Protein AF-S9PCL6-F1 (afdb_monomer_lite)

Foldseek 3Di:
DDPPPPPPFQDLQWAKDFDPPFDQDDPPDDKAADDPVADDDPQWAFEWHHHPGGTDHGITGGPCSQVGMDRSDPDPQWGFDWADDVRTYTTIDRDPD

Radius of gyration: 14.33 Å; chains: 1; bounding box: 46×38×36 Å

Sequence (97 aa):
MLVGLTACGVTEDEAVRLKEGQTLSVPGVPLEGCGTLGCLYEGQVCMEVFFEYGRSPAVCVFTDVCERLECQTQKPGYKCTLFDGFPGQVKCIERDD

pLDDT: mean 87.26, std 14.04, range [39.22, 97.06]

Structure (mmCIF, N/CA/C/O backbone):
data_AF-S9PCL6-F1
#
_entry.id   AF-S9PCL6-F1
#
loop_
_atom_site.group_PDB
_atom_site.id
_atom_site.type_symbol
_atom_site.label_atom_id
_atom_site.label_alt_id
_atom_site.label_comp_id
_atom_site.label_asym_id
_atom_site.label_entity_id
_atom_site.label_seq_id
_atom_site.pdbx_PDB_ins_code
_atom_site.Cartn_x
_atom_site.Cartn_y
_atom_site.Cartn_z
_atom_site.occupancy
_atom_site.B_iso_or_equiv
_atom_site.auth_seq_id
_atom_site.auth_comp_id
_atom_site.auth_asym_id
_atom_site.auth_atom_id
_atom_site.pdbx_PDB_model_num
ATOM 1 N N . MET A 1 1 ? -31.443 21.087 9.575 1.00 39.22 1 MET A N 1
ATOM 2 C CA . MET A 1 1 ? -30.751 20.626 8.356 1.00 39.22 1 MET A CA 1
ATOM 3 C C . MET A 1 1 ? -29.826 19.496 8.782 1.00 39.22 1 MET A C 1
ATOM 5 O O . MET A 1 1 ? -28.779 19.773 9.348 1.00 39.22 1 MET A O 1
ATOM 9 N N . LEU A 1 2 ? -30.271 18.239 8.671 1.00 43.19 2 LEU A N 1
ATOM 10 C CA . LEU A 1 2 ? -29.404 17.084 8.923 1.00 43.19 2 LEU A CA 1
ATOM 11 C C . LEU A 1 2 ? -28.458 16.971 7.726 1.00 43.19 2 LEU A C 1
ATOM 13 O O . LEU A 1 2 ? -28.896 16.631 6.629 1.00 43.19 2 LEU A O 1
ATOM 17 N N . VAL A 1 3 ? -27.184 17.297 7.925 1.00 44.91 3 VAL A N 1
ATOM 18 C CA . VAL A 1 3 ? -26.128 16.927 6.983 1.00 44.91 3 VAL A CA 1
ATOM 19 C C . VAL A 1 3 ? -25.934 15.426 7.159 1.00 44.91 3 VAL A C 1
ATOM 21 O O . VAL A 1 3 ? -25.324 14.983 8.129 1.00 44.91 3 VAL A O 1
ATOM 24 N N . GLY A 1 4 ? -26.546 14.634 6.281 1.00 43.75 4 GLY A N 1
ATOM 25 C CA . GLY A 1 4 ? -26.247 13.213 6.194 1.00 43.75 4 GLY A CA 1
ATOM 26 C C . GLY A 1 4 ? -24.776 13.066 5.826 1.00 43.75 4 GLY A C 1
ATOM 27 O O . GLY A 1 4 ? -24.383 13.425 4.720 1.00 43.75 4 GLY A O 1
ATOM 28 N N . LEU A 1 5 ? -23.967 12.568 6.759 1.00 46.91 5 LEU A N 1
ATOM 29 C CA . LEU A 1 5 ? -22.635 12.037 6.487 1.00 46.91 5 LEU A CA 1
ATOM 30 C C . LEU A 1 5 ? -22.806 10.776 5.630 1.00 46.91 5 LEU A C 1
ATOM 32 O O . LEU A 1 5 ? -22.688 9.655 6.111 1.00 46.91 5 LEU A O 1
ATOM 36 N N . THR A 1 6 ? -23.122 10.940 4.348 1.00 46.28 6 THR A N 1
ATOM 37 C CA . THR A 1 6 ? -22.745 9.931 3.364 1.00 46.28 6 THR A CA 1
ATOM 38 C C . THR A 1 6 ? -21.226 9.994 3.308 1.00 46.28 6 THR A C 1
ATOM 40 O O . THR A 1 6 ? -20.664 10.898 2.688 1.00 46.28 6 THR A O 1
ATOM 43 N N . ALA A 1 7 ? -20.556 9.117 4.053 1.00 49.59 7 ALA A N 1
ATOM 44 C CA . ALA A 1 7 ? -19.113 8.971 4.008 1.00 49.59 7 ALA A CA 1
ATOM 45 C C . ALA A 1 7 ? -18.719 8.519 2.592 1.00 49.59 7 ALA A C 1
ATOM 47 O O . ALA A 1 7 ? -18.604 7.334 2.314 1.00 49.59 7 ALA A O 1
ATOM 48 N N . CYS A 1 8 ? -18.515 9.463 1.672 1.00 58.66 8 CYS A N 1
ATOM 49 C CA . CYS A 1 8 ? -17.900 9.216 0.362 1.00 58.66 8 CYS A CA 1
ATOM 50 C C . CYS A 1 8 ? -16.384 8.959 0.494 1.00 58.66 8 CYS A C 1
ATOM 52 O O . CYS A 1 8 ? -15.618 9.266 -0.415 1.00 58.66 8 CYS A O 1
ATOM 54 N N . GLY A 1 9 ? -15.946 8.471 1.653 1.00 71.00 9 GLY A N 1
ATOM 55 C CA . GLY A 1 9 ? -14.555 8.311 2.041 1.00 71.00 9 GLY A CA 1
ATOM 56 C C . GLY A 1 9 ? -14.262 6.871 2.432 1.00 71.00 9 GLY A C 1
ATOM 57 O O . GLY A 1 9 ? -15.165 6.061 2.626 1.00 71.00 9 GLY A O 1
ATOM 58 N N . VAL A 1 10 ? -12.975 6.562 2.518 1.00 85.81 10 VAL A N 1
ATOM 59 C CA . VAL A 1 10 ? -12.492 5.304 3.083 1.00 85.81 10 VAL A CA 1
ATOM 60 C C . VAL A 1 10 ? -12.836 5.294 4.571 1.00 85.81 10 VAL A C 1
ATOM 62 O O . VAL A 1 10 ? -12.612 6.287 5.262 1.00 85.81 10 VAL A O 1
ATOM 65 N N . THR A 1 11 ? -13.420 4.201 5.058 1.00 89.75 11 THR A N 1
ATOM 66 C CA . THR A 1 11 ? -13.676 4.036 6.494 1.00 89.75 11 THR A CA 1
ATOM 67 C C . THR A 1 11 ? -12.389 3.643 7.223 1.00 89.75 11 THR A C 1
ATOM 69 O O . THR A 1 11 ? -11.500 3.045 6.623 1.00 89.75 11 THR A O 1
ATOM 72 N N . GLU A 1 12 ? -12.273 3.942 8.522 1.00 89.94 12 GLU A N 1
ATOM 73 C CA . GLU A 1 12 ? -11.096 3.548 9.325 1.00 89.94 12 GLU A CA 1
ATOM 74 C C . GLU A 1 12 ? -10.844 2.029 9.286 1.00 89.94 12 GLU A C 1
ATOM 76 O O . GLU A 1 12 ? -9.699 1.583 9.250 1.00 89.94 12 GLU A O 1
ATOM 81 N N . ASP A 1 13 ? -11.918 1.240 9.221 1.00 92.88 13 ASP A N 1
ATOM 82 C CA . ASP A 1 13 ? -11.869 -0.221 9.145 1.00 92.88 13 ASP A CA 1
ATOM 83 C C . ASP A 1 13 ? -11.355 -0.741 7.793 1.00 92.88 13 ASP A C 1
ATOM 85 O O . ASP A 1 13 ? -10.728 -1.798 7.728 1.00 92.88 13 ASP A O 1
ATOM 89 N N . GLU A 1 14 ? -11.573 0.014 6.715 1.00 94.31 14 GLU A N 1
ATOM 90 C CA . GLU A 1 14 ? -11.058 -0.310 5.382 1.00 94.31 14 GLU A CA 1
ATOM 91 C C . GLU A 1 14 ? -9.669 0.279 5.117 1.00 94.31 14 GLU A C 1
ATOM 93 O O . GLU A 1 14 ? -8.987 -0.144 4.179 1.00 94.31 14 GLU A O 1
ATOM 98 N N . ALA A 1 15 ? -9.241 1.251 5.919 1.00 96.00 15 ALA A N 1
ATOM 99 C CA . ALA A 1 15 ? -7.993 1.955 5.707 1.00 96.00 15 ALA A CA 1
ATOM 100 C C . ALA A 1 15 ? -6.771 1.090 6.051 1.00 96.00 15 ALA A C 1
ATOM 102 O O . ALA A 1 15 ? -6.701 0.414 7.081 1.00 96.00 15 ALA A O 1
ATOM 103 N N . VAL A 1 16 ? -5.757 1.183 5.198 1.00 97.06 16 VAL A N 1
ATOM 104 C CA . VAL A 1 16 ? -4.392 0.731 5.449 1.00 97.06 16 VAL A CA 1
ATOM 105 C C . VAL A 1 16 ? -3.490 1.922 5.759 1.00 97.06 16 VAL A C 1
ATOM 107 O O . VAL A 1 16 ? -3.767 3.065 5.388 1.00 97.06 16 VAL A O 1
ATOM 110 N N . ARG A 1 17 ? -2.349 1.637 6.379 1.00 96.50 17 ARG A N 1
ATOM 111 C CA . ARG A 1 17 ? -1.205 2.543 6.478 1.00 96.50 17 ARG A CA 1
ATOM 112 C C . ARG A 1 17 ? 0.092 1.806 6.158 1.00 96.50 17 ARG A C 1
ATOM 114 O O . ARG A 1 17 ? 0.151 0.579 6.206 1.00 96.50 17 ARG A O 1
ATOM 121 N N . LEU A 1 18 ? 1.139 2.557 5.828 1.00 96.38 18 LEU A N 1
ATOM 122 C CA . LEU A 1 18 ? 2.482 2.001 5.673 1.00 96.38 18 LEU A CA 1
ATOM 123 C C . LEU A 1 18 ? 3.038 1.594 7.037 1.00 96.38 18 LEU A C 1
ATOM 125 O O . LEU A 1 18 ? 2.918 2.343 8.008 1.00 96.38 18 LEU A O 1
ATOM 129 N N . LYS A 1 19 ? 3.691 0.433 7.087 1.00 95.94 19 LYS A N 1
ATOM 130 C CA . LYS A 1 19 ? 4.539 0.070 8.223 1.00 95.94 19 LYS A CA 1
ATOM 131 C C . LYS A 1 19 ? 5.706 1.051 8.325 1.00 95.94 19 LYS A C 1
ATOM 133 O O . LYS A 1 19 ? 6.137 1.633 7.327 1.00 95.94 19 LYS A O 1
ATOM 138 N N . GLU A 1 20 ? 6.237 1.216 9.530 1.00 94.25 20 GLU A N 1
ATOM 139 C CA . GLU A 1 20 ? 7.339 2.144 9.782 1.00 94.25 20 GLU A CA 1
ATOM 140 C C . GLU A 1 20 ? 8.536 1.869 8.850 1.00 94.25 20 GLU A C 1
ATOM 142 O O . GLU A 1 20 ? 8.998 0.734 8.713 1.00 94.25 20 GLU A O 1
ATOM 147 N N . GLY A 1 21 ? 9.007 2.916 8.166 1.00 93.25 21 GLY A N 1
ATOM 148 C CA . GLY A 1 21 ? 10.131 2.844 7.227 1.00 93.25 21 GLY A CA 1
ATOM 149 C C . GLY A 1 21 ? 9.835 2.180 5.875 1.00 93.25 21 GLY A C 1
ATOM 150 O O . GLY A 1 21 ? 10.750 2.067 5.062 1.00 93.25 21 GLY A O 1
ATOM 151 N N . GLN A 1 22 ? 8.596 1.752 5.608 1.00 94.88 22 GLN A N 1
ATOM 152 C CA . GLN A 1 22 ? 8.205 1.146 4.332 1.00 94.88 22 GLN A CA 1
ATOM 153 C C . GLN A 1 22 ? 7.634 2.170 3.343 1.00 94.88 22 GLN A C 1
ATOM 155 O O . GLN A 1 22 ? 7.114 3.220 3.718 1.00 94.88 22 GLN A O 1
ATOM 160 N N . THR A 1 23 ? 7.692 1.828 2.055 1.00 93.75 23 THR A N 1
ATOM 161 C CA . THR A 1 23 ? 7.093 2.589 0.948 1.00 93.75 23 THR A CA 1
ATOM 162 C C . THR A 1 23 ? 6.185 1.697 0.106 1.00 93.75 23 THR A C 1
ATOM 164 O O . THR A 1 23 ? 6.301 0.475 0.139 1.00 93.75 23 THR A O 1
ATOM 167 N N . LEU A 1 24 ? 5.295 2.293 -0.694 1.00 91.62 24 LEU A N 1
ATOM 168 C CA . LEU A 1 24 ? 4.514 1.532 -1.681 1.00 91.62 24 LEU A CA 1
ATOM 169 C C . LEU A 1 24 ? 5.388 0.977 -2.817 1.00 91.62 24 LEU A C 1
ATOM 171 O O . LEU A 1 24 ? 5.125 -0.112 -3.324 1.00 91.62 24 LEU A O 1
ATOM 175 N N . SER A 1 25 ? 6.428 1.719 -3.201 1.00 88.94 25 SER A N 1
ATOM 176 C CA . SER A 1 25 ? 7.450 1.283 -4.154 1.00 88.94 25 SER A CA 1
ATOM 177 C C . SER A 1 25 ? 8.431 0.297 -3.524 1.00 88.94 25 SER A C 1
ATOM 179 O O . SER A 1 25 ? 8.632 0.297 -2.309 1.00 88.94 25 SER A O 1
ATOM 181 N N . VAL A 1 26 ? 9.106 -0.478 -4.370 1.00 88.25 26 VAL A N 1
ATOM 182 C CA . VAL A 1 26 ? 10.249 -1.319 -3.985 1.00 88.25 26 VAL A CA 1
ATOM 183 C C . VAL A 1 26 ? 11.567 -0.657 -4.418 1.00 88.25 26 VAL A C 1
ATOM 185 O O . VAL A 1 26 ? 11.558 0.179 -5.327 1.00 88.25 26 VAL A O 1
ATOM 188 N N . PRO A 1 27 ? 12.712 -0.989 -3.792 1.00 89.31 27 PRO A N 1
ATOM 189 C CA . PRO A 1 27 ? 14.000 -0.393 -4.143 1.00 89.31 27 PRO A CA 1
ATOM 190 C C . PRO A 1 27 ? 14.325 -0.522 -5.637 1.00 89.31 27 PRO A C 1
ATOM 192 O O . PRO A 1 27 ? 14.305 -1.615 -6.195 1.00 89.31 27 PRO A O 1
ATOM 195 N N . GLY A 1 28 ? 14.646 0.604 -6.279 1.00 87.38 28 GLY A N 1
ATOM 196 C CA . GLY A 1 28 ? 15.001 0.648 -7.702 1.00 87.38 28 GLY A CA 1
ATOM 197 C C . GLY A 1 28 ? 13.817 0.694 -8.673 1.00 87.38 28 GLY A C 1
ATOM 198 O O . GLY A 1 28 ? 14.052 0.752 -9.877 1.00 87.38 28 GLY A O 1
ATOM 199 N N . VAL A 1 29 ? 12.574 0.718 -8.180 1.00 90.31 29 VAL A N 1
ATOM 200 C CA . VAL A 1 29 ? 11.367 0.811 -9.013 1.00 90.31 29 VAL A CA 1
ATOM 201 C C . VAL A 1 29 ? 10.549 2.041 -8.605 1.00 90.31 29 VAL A C 1
ATOM 203 O O . VAL A 1 29 ? 10.111 2.113 -7.454 1.00 90.31 29 VAL A O 1
ATOM 206 N N . PRO A 1 30 ? 10.334 3.024 -9.499 1.00 88.88 30 PRO A N 1
ATOM 207 C CA . PRO A 1 30 ? 9.513 4.186 -9.178 1.00 88.88 30 PRO A CA 1
ATOM 208 C C . PRO A 1 30 ? 8.049 3.783 -8.956 1.00 88.88 30 PRO A C 1
ATOM 210 O O . PRO A 1 30 ? 7.543 2.852 -9.584 1.00 88.88 30 PRO A O 1
ATOM 213 N N . LEU A 1 31 ? 7.358 4.500 -8.064 1.00 90.31 31 LEU A N 1
ATOM 214 C CA . LEU A 1 31 ? 5.905 4.396 -7.962 1.00 90.31 31 LEU A CA 1
ATOM 215 C C . LEU A 1 31 ? 5.288 5.178 -9.122 1.00 90.31 31 LEU A C 1
ATOM 217 O O . LEU A 1 31 ? 5.449 6.396 -9.198 1.00 90.31 31 LEU A O 1
ATOM 221 N N . GLU A 1 32 ? 4.575 4.485 -9.999 1.00 91.56 32 GLU A N 1
ATOM 222 C CA . GLU A 1 32 ? 3.940 5.093 -11.165 1.00 91.56 32 GLU A CA 1
ATOM 223 C C . GLU A 1 32 ? 2.426 4.920 -11.116 1.00 91.56 32 GLU A C 1
ATOM 225 O O . GLU A 1 32 ? 1.909 3.933 -10.592 1.00 91.56 32 GLU A O 1
ATOM 230 N N . GLY A 1 33 ? 1.707 5.901 -11.658 1.00 90.44 33 GLY A N 1
ATOM 231 C CA . GLY A 1 33 ? 0.274 5.773 -11.887 1.00 90.44 33 GLY A CA 1
ATOM 232 C C . GLY A 1 33 ? 0.004 4.736 -12.974 1.00 90.44 33 GLY A C 1
ATOM 233 O O . GLY A 1 33 ? 0.719 4.691 -13.973 1.00 90.44 33 GLY A O 1
ATOM 234 N N . CYS A 1 34 ? -1.042 3.934 -12.810 1.00 88.25 34 CYS A N 1
ATOM 235 C CA . CYS A 1 34 ? -1.507 3.051 -13.869 1.00 88.25 34 CYS A CA 1
ATOM 236 C C . CYS A 1 34 ? -2.685 3.683 -14.612 1.00 88.25 34 CYS A C 1
ATOM 238 O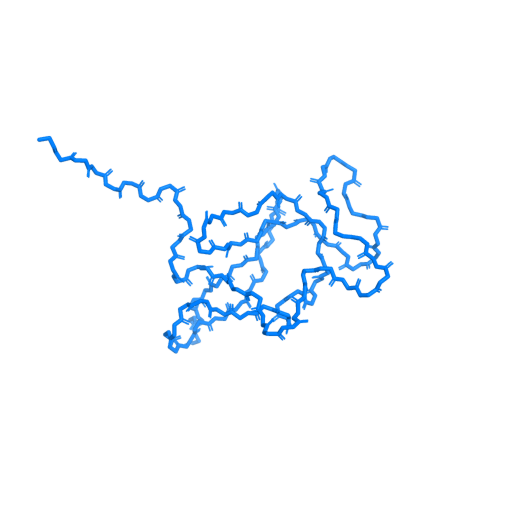 O . CYS A 1 34 ? -3.650 4.166 -14.021 1.00 88.25 34 CYS A O 1
ATOM 240 N N . GLY A 1 35 ? -2.579 3.692 -15.939 1.00 77.31 35 GLY A N 1
ATOM 241 C CA . GLY A 1 35 ? -3.617 4.157 -16.855 1.00 77.31 35 GLY A CA 1
ATOM 242 C C . GLY A 1 35 ? -3.968 3.071 -17.868 1.00 77.31 35 GLY A C 1
ATOM 243 O O . GLY A 1 35 ? -3.997 1.885 -17.553 1.00 77.31 35 GLY A O 1
ATOM 244 N N . THR A 1 36 ? -4.185 3.459 -19.121 1.00 73.25 36 THR A N 1
ATOM 245 C CA . THR A 1 36 ? -4.544 2.536 -20.212 1.00 73.25 36 THR A CA 1
ATOM 246 C C . THR A 1 36 ? -3.461 1.518 -20.574 1.00 73.25 36 THR A C 1
ATOM 248 O O . THR A 1 36 ? -3.785 0.483 -21.147 1.00 73.25 36 THR A O 1
ATOM 251 N N . LEU A 1 37 ? -2.192 1.792 -20.262 1.00 77.00 37 LEU A N 1
ATOM 252 C CA . LEU A 1 37 ? -1.055 0.940 -20.633 1.00 77.00 37 LEU A CA 1
ATOM 253 C C . LEU A 1 37 ? -0.711 -0.133 -19.585 1.00 77.00 37 LEU A C 1
ATOM 255 O O . LEU A 1 37 ? 0.192 -0.932 -19.816 1.00 77.00 37 LEU A O 1
ATOM 259 N N . GLY A 1 38 ? -1.428 -0.181 -18.457 1.00 84.44 38 GLY A N 1
ATOM 260 C CA . GLY A 1 38 ? -1.130 -1.112 -17.368 1.00 84.44 38 GLY A CA 1
ATOM 261 C C . GLY A 1 38 ? 0.158 -0.754 -16.619 1.00 84.44 38 GLY A C 1
ATOM 262 O O . GLY A 1 38 ? 0.484 0.424 -16.481 1.00 84.44 38 GLY A O 1
ATOM 263 N N . CYS A 1 39 ? 0.855 -1.772 -16.110 1.00 91.31 39 CYS A N 1
ATOM 264 C CA . CYS A 1 39 ? 2.085 -1.632 -15.328 1.00 91.31 39 CYS A CA 1
ATOM 265 C C . CYS A 1 39 ? 3.299 -2.192 -16.071 1.00 91.31 39 CYS A C 1
ATOM 267 O O . CYS A 1 39 ? 3.174 -3.146 -16.836 1.00 91.31 39 CYS A O 1
AT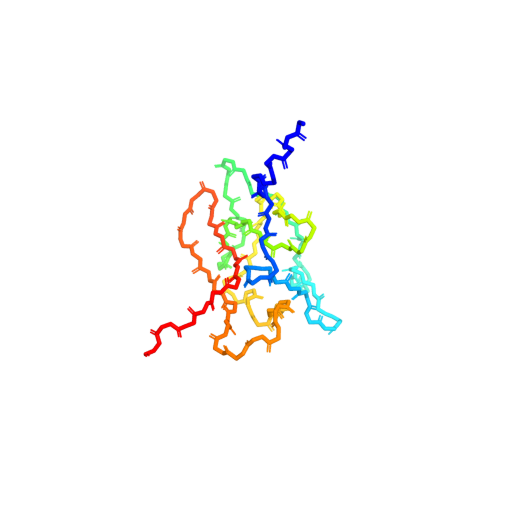OM 269 N N . LEU A 1 40 ? 4.468 -1.580 -15.855 1.00 90.44 40 LEU A N 1
ATOM 270 C CA . LEU A 1 40 ? 5.681 -1.865 -16.628 1.00 90.44 40 LEU A CA 1
ATOM 271 C C . LEU A 1 40 ? 6.411 -3.133 -16.181 1.00 90.44 40 LEU A C 1
ATOM 273 O O . LEU A 1 40 ? 7.047 -3.790 -17.004 1.00 90.44 40 LEU A O 1
ATOM 277 N N . TYR A 1 41 ? 6.362 -3.451 -14.888 1.00 90.06 41 TYR A N 1
ATOM 278 C CA . TYR A 1 41 ? 7.148 -4.538 -14.314 1.00 90.06 41 TYR A CA 1
ATOM 279 C C . TYR A 1 41 ? 6.297 -5.782 -14.067 1.00 90.06 41 TYR A C 1
ATOM 281 O O . TYR A 1 41 ? 5.134 -5.702 -13.670 1.00 90.06 41 TYR A O 1
ATOM 289 N N . GLU A 1 42 ? 6.904 -6.951 -14.267 1.00 89.25 42 GLU A N 1
ATOM 290 C CA . GLU A 1 42 ? 6.280 -8.227 -13.930 1.00 89.25 42 GLU A CA 1
ATOM 291 C C . GLU A 1 42 ? 5.969 -8.292 -12.426 1.00 89.25 42 GLU A C 1
ATOM 293 O O . GLU A 1 42 ? 6.765 -7.860 -11.590 1.00 89.25 42 GLU A O 1
ATOM 298 N N . GLY A 1 43 ? 4.783 -8.800 -12.083 1.00 89.94 43 GLY A N 1
ATOM 299 C CA . GLY A 1 43 ? 4.299 -8.846 -10.701 1.00 89.94 43 GLY A CA 1
ATOM 300 C C . GLY A 1 43 ? 3.692 -7.535 -10.190 1.00 89.94 43 GLY A C 1
ATOM 301 O O . GLY A 1 43 ? 3.224 -7.500 -9.051 1.00 89.94 43 GLY A O 1
ATOM 302 N N . GLN A 1 44 ? 3.656 -6.470 -11.002 1.00 93.06 44 GLN A N 1
ATOM 303 C CA . GLN A 1 44 ? 2.860 -5.284 -10.695 1.00 93.06 44 GLN A CA 1
ATOM 304 C C . GLN A 1 44 ? 1.414 -5.431 -11.156 1.00 93.06 44 GLN A C 1
ATOM 306 O O . GLN A 1 44 ? 1.108 -6.005 -12.201 1.00 93.06 44 GLN A O 1
ATOM 311 N N . VAL A 1 45 ? 0.528 -4.826 -10.379 1.00 92.75 45 VAL A N 1
ATOM 312 C CA . VAL A 1 45 ? -0.902 -4.739 -10.638 1.00 92.75 45 VAL A CA 1
ATOM 313 C C . VAL A 1 45 ? -1.376 -3.311 -10.394 1.00 92.75 45 VAL A C 1
ATOM 315 O O . VAL A 1 45 ? -0.848 -2.591 -9.544 1.00 92.75 45 VAL A O 1
ATOM 318 N N . CYS A 1 46 ? -2.364 -2.891 -11.180 1.00 94.31 46 CYS A N 1
ATOM 319 C CA . CYS A 1 46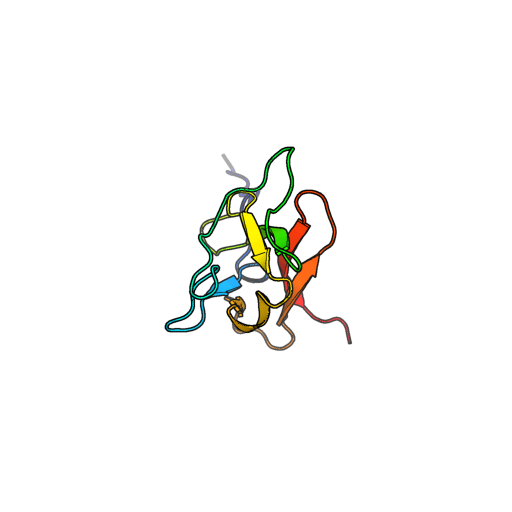 ? -2.940 -1.557 -11.096 1.00 94.31 46 CYS A CA 1
ATOM 320 C C . CYS A 1 46 ? -3.961 -1.497 -9.959 1.00 94.31 46 CYS A C 1
ATOM 322 O O . CYS A 1 46 ? -5.016 -2.128 -10.057 1.00 94.31 46 CYS A O 1
ATOM 324 N N . MET A 1 47 ? -3.647 -0.763 -8.891 1.00 95.06 47 MET A N 1
ATOM 325 C CA . MET A 1 47 ? -4.432 -0.773 -7.656 1.00 95.06 47 MET A CA 1
ATOM 326 C C . MET A 1 47 ? -4.661 0.630 -7.087 1.00 95.06 47 MET A C 1
ATOM 328 O O . MET A 1 47 ? -3.775 1.483 -7.112 1.00 95.06 47 MET A O 1
ATOM 332 N N . GLU A 1 48 ? -5.836 0.844 -6.504 1.00 95.44 48 GLU A N 1
ATOM 333 C CA . GLU A 1 48 ? -6.125 1.945 -5.583 1.00 95.44 48 GLU A CA 1
ATOM 334 C C . GLU A 1 48 ? -5.879 1.483 -4.142 1.00 95.44 48 GLU A C 1
ATOM 336 O O . GLU A 1 48 ? -6.431 0.477 -3.694 1.00 95.44 48 GLU A O 1
ATOM 341 N N . VAL A 1 49 ? -5.072 2.227 -3.390 1.00 96.06 49 VAL A N 1
ATOM 342 C CA . VAL A 1 49 ? -4.765 1.939 -1.985 1.00 96.06 49 VAL A CA 1
ATOM 343 C C . VAL A 1 49 ? -5.641 2.807 -1.087 1.00 96.06 49 VAL A C 1
ATOM 345 O O . VAL A 1 49 ? -5.716 4.025 -1.258 1.00 96.06 49 VAL A O 1
ATOM 348 N N . PHE A 1 50 ? -6.334 2.183 -0.141 1.00 96.44 50 PHE A N 1
ATOM 349 C CA . PHE A 1 50 ? -7.309 2.848 0.719 1.00 96.44 50 PHE A CA 1
ATOM 350 C C . PHE A 1 50 ? -6.604 3.379 1.968 1.00 96.44 50 PHE A C 1
ATOM 352 O O . PHE A 1 50 ? -6.380 2.633 2.910 1.00 96.44 50 PHE A O 1
ATOM 359 N N . PHE A 1 51 ? -6.241 4.658 1.991 1.00 95.12 51 PHE A N 1
ATOM 360 C CA . PHE A 1 51 ? -5.664 5.310 3.168 1.00 95.12 51 PHE A CA 1
ATOM 361 C C . PHE A 1 51 ? -6.741 6.006 4.007 1.00 95.12 51 PHE A C 1
ATOM 363 O O . PHE A 1 51 ? -7.840 6.281 3.528 1.00 95.12 51 PHE A O 1
ATOM 370 N N . GLU A 1 52 ? -6.415 6.361 5.253 1.00 91.50 52 GLU A N 1
ATOM 371 C CA . GLU A 1 52 ? -7.338 7.074 6.158 1.00 91.50 52 GLU A CA 1
ATOM 372 C C . GLU A 1 52 ? -7.826 8.421 5.595 1.00 91.50 52 GLU A C 1
ATOM 374 O O . GLU A 1 52 ? -8.937 8.862 5.873 1.00 91.50 52 GLU A O 1
ATOM 379 N N . TYR A 1 53 ? -7.006 9.068 4.765 1.00 86.94 53 TYR A N 1
ATOM 380 C CA . TYR A 1 53 ? -7.315 10.345 4.125 1.00 86.94 53 TYR A CA 1
ATOM 381 C C . TYR A 1 53 ? -7.988 10.187 2.753 1.00 86.94 53 TYR A C 1
ATOM 383 O O . TYR A 1 53 ? -8.289 11.186 2.099 1.00 86.94 53 TYR A O 1
ATOM 391 N N . GLY A 1 54 ? -8.238 8.953 2.304 1.00 91.12 54 GLY A N 1
ATOM 392 C CA . GLY A 1 54 ? -8.927 8.660 1.052 1.00 91.12 54 GLY A CA 1
ATOM 393 C C . GLY A 1 54 ? -8.251 7.584 0.209 1.00 91.12 54 GLY A C 1
ATOM 394 O O . GLY A 1 54 ? -7.288 6.935 0.608 1.00 91.12 54 GLY A O 1
ATOM 395 N N . ARG A 1 55 ? -8.782 7.389 -0.998 1.00 92.75 55 ARG A N 1
ATOM 396 C CA . ARG A 1 55 ? -8.243 6.432 -1.969 1.00 92.75 55 ARG A CA 1
ATOM 397 C C . ARG A 1 55 ? -7.089 7.078 -2.719 1.00 92.75 55 ARG A C 1
ATOM 399 O O . ARG A 1 55 ? -7.211 8.218 -3.169 1.00 92.75 55 ARG A O 1
ATOM 406 N N . SER A 1 56 ? -5.981 6.361 -2.863 1.00 93.00 56 SER A N 1
ATOM 407 C CA . SER A 1 56 ? -4.918 6.793 -3.762 1.00 93.00 56 SER A CA 1
ATOM 408 C C . SER A 1 56 ? -5.436 6.825 -5.204 1.00 93.00 56 SER A C 1
ATOM 410 O O . SER A 1 56 ? -6.361 6.082 -5.540 1.00 93.00 56 SER A O 1
ATOM 412 N N . PRO A 1 57 ? -4.802 7.602 -6.096 1.00 92.56 57 PRO A N 1
ATOM 413 C CA . PRO A 1 57 ? -4.895 7.325 -7.522 1.00 92.56 57 PRO A CA 1
ATOM 414 C C . PRO A 1 57 ? -4.534 5.862 -7.804 1.00 92.56 57 PRO A C 1
ATOM 416 O O . PRO A 1 57 ? -3.802 5.237 -7.028 1.00 92.56 57 PRO A O 1
ATOM 419 N N . ALA A 1 58 ? -5.006 5.340 -8.931 1.00 93.50 58 ALA A N 1
ATOM 420 C CA . ALA A 1 58 ? -4.596 4.030 -9.404 1.00 93.50 58 ALA A CA 1
ATOM 421 C C . ALA A 1 58 ? -3.080 4.037 -9.671 1.00 93.50 58 ALA A C 1
ATOM 423 O O . ALA A 1 58 ? -2.586 4.803 -10.503 1.00 93.50 58 ALA A O 1
ATOM 424 N N . VAL A 1 59 ? -2.338 3.207 -8.941 1.00 94.62 59 VAL A N 1
ATOM 425 C CA . VAL A 1 59 ? -0.875 3.106 -9.006 1.00 94.62 59 VAL A CA 1
ATOM 426 C C . VAL A 1 59 ? -0.435 1.665 -9.228 1.00 94.62 59 VAL A C 1
ATOM 428 O O . VAL A 1 59 ? -1.109 0.716 -8.828 1.00 94.62 59 VAL A O 1
ATOM 431 N N . CYS A 1 60 ? 0.717 1.498 -9.868 1.00 95.00 60 CYS A N 1
ATOM 432 C CA . CYS A 1 60 ? 1.371 0.211 -10.026 1.00 95.00 60 CYS A CA 1
ATOM 433 C C . CYS A 1 60 ? 2.054 -0.191 -8.726 1.00 95.00 60 CYS A C 1
ATOM 435 O O . CYS A 1 60 ? 3.070 0.385 -8.332 1.00 95.00 60 CYS A O 1
ATOM 437 N N . VAL A 1 61 ? 1.504 -1.207 -8.072 1.00 95.06 61 VAL A N 1
ATOM 438 C CA . VAL A 1 61 ? 2.074 -1.811 -6.866 1.00 95.06 61 VAL A CA 1
ATOM 439 C C . VAL A 1 61 ? 2.340 -3.282 -7.119 1.00 95.06 61 VAL A C 1
ATOM 441 O O . VAL A 1 61 ? 1.661 -3.920 -7.920 1.00 95.06 61 VAL A O 1
ATOM 444 N N . PHE A 1 62 ? 3.343 -3.829 -6.443 1.00 95.38 62 PHE A N 1
ATOM 445 C CA . PHE A 1 62 ? 3.606 -5.262 -6.493 1.00 95.38 62 PHE A CA 1
ATOM 446 C C . PHE A 1 62 ? 2.540 -6.037 -5.710 1.00 95.38 62 PHE A C 1
ATOM 448 O O . PHE A 1 62 ? 1.977 -5.530 -4.740 1.00 95.38 62 PHE A O 1
ATOM 455 N N . THR A 1 63 ? 2.260 -7.276 -6.115 1.00 93.50 63 THR A N 1
ATOM 456 C CA . THR A 1 63 ? 1.230 -8.124 -5.481 1.00 93.50 63 THR A CA 1
ATOM 457 C C . THR A 1 63 ? 1.499 -8.435 -4.003 1.00 93.50 63 THR A C 1
ATOM 459 O O . THR A 1 63 ? 0.583 -8.793 -3.270 1.00 93.50 63 THR A O 1
ATOM 462 N N . ASP A 1 64 ? 2.738 -8.262 -3.547 1.00 94.75 64 ASP A N 1
ATOM 463 C CA . ASP A 1 64 ? 3.182 -8.380 -2.153 1.00 94.75 64 ASP A CA 1
ATOM 464 C C . ASP A 1 64 ? 2.990 -7.078 -1.340 1.00 94.75 64 ASP A C 1
ATOM 466 O O . ASP A 1 64 ? 3.489 -6.963 -0.224 1.00 94.75 64 ASP A O 1
ATOM 470 N N . VAL A 1 65 ? 2.275 -6.067 -1.855 1.00 95.88 65 VAL A N 1
ATOM 471 C CA . VAL A 1 65 ? 2.125 -4.752 -1.196 1.00 95.88 65 VAL A CA 1
ATOM 472 C C . VAL A 1 65 ? 1.600 -4.839 0.245 1.00 95.88 65 VAL A C 1
ATOM 474 O O . VAL A 1 65 ? 1.999 -4.038 1.091 1.00 95.88 65 VAL A O 1
ATOM 477 N N . CYS A 1 66 ? 0.781 -5.844 0.574 1.00 96.81 66 CYS A N 1
ATOM 478 C CA . CYS A 1 66 ? 0.304 -6.069 1.943 1.00 96.81 66 CYS A CA 1
ATOM 479 C C . CYS A 1 66 ? 1.399 -6.511 2.931 1.00 96.81 66 CYS A C 1
ATOM 481 O O . CYS A 1 66 ? 1.184 -6.458 4.139 1.00 96.81 66 CYS A O 1
ATOM 483 N N . GLU A 1 67 ? 2.594 -6.888 2.473 1.00 96.19 67 GLU A N 1
ATOM 484 C CA . GLU A 1 67 ? 3.747 -7.094 3.356 1.00 96.19 67 GLU A CA 1
ATOM 485 C C . GLU A 1 67 ? 4.272 -5.768 3.927 1.00 96.19 67 GLU A C 1
ATOM 487 O O . GLU A 1 67 ? 4.816 -5.738 5.034 1.00 96.19 67 GLU A O 1
ATOM 492 N N . ARG A 1 68 ? 4.047 -4.661 3.209 1.00 96.00 68 ARG A N 1
ATOM 493 C CA . ARG A 1 68 ? 4.503 -3.302 3.546 1.00 96.00 68 ARG A CA 1
ATOM 494 C C . ARG A 1 68 ? 3.415 -2.443 4.192 1.00 96.00 68 ARG A C 1
ATOM 496 O O . ARG A 1 68 ? 3.715 -1.391 4.758 1.00 96.00 68 ARG A O 1
ATOM 503 N N . LEU A 1 69 ? 2.170 -2.905 4.137 1.00 96.88 69 LEU A N 1
ATOM 504 C CA . LEU A 1 69 ? 1.000 -2.244 4.703 1.00 96.88 69 LEU A CA 1
ATOM 505 C C . LEU A 1 69 ? 0.503 -2.962 5.958 1.00 96.88 69 LEU A C 1
ATOM 507 O O . LEU A 1 69 ? 0.701 -4.162 6.142 1.00 96.88 69 LEU A O 1
ATOM 511 N N . GLU A 1 70 ? -0.180 -2.220 6.816 1.00 96.38 70 GLU A N 1
ATOM 512 C CA . GLU A 1 70 ? -0.937 -2.744 7.949 1.00 96.38 70 GLU A CA 1
ATOM 513 C C . GLU A 1 70 ? -2.286 -2.036 8.063 1.00 96.38 70 GLU A C 1
ATOM 515 O O . GLU A 1 70 ? -2.466 -0.945 7.520 1.00 96.38 70 GLU A O 1
ATOM 520 N N . CYS A 1 71 ? -3.250 -2.668 8.734 1.00 96.94 71 CYS A N 1
ATOM 521 C CA . CYS A 1 71 ? -4.557 -2.056 8.933 1.00 96.94 71 CYS A CA 1
ATOM 522 C C . CYS A 1 71 ? -4.485 -0.886 9.902 1.00 96.94 71 CYS A C 1
ATOM 524 O O . CYS A 1 71 ? -3.810 -0.965 10.926 1.00 96.94 71 CYS A O 1
ATOM 526 N N . GLN A 1 72 ? -5.188 0.194 9.558 1.00 94.69 72 GLN A N 1
ATOM 527 C CA . GLN A 1 72 ? -5.301 1.363 10.423 1.00 94.69 72 GLN A CA 1
ATOM 528 C C . GLN A 1 72 ? -6.136 1.032 11.663 1.00 94.69 72 GLN A C 1
ATOM 530 O O . GLN A 1 72 ? -5.771 1.405 12.779 1.00 94.69 72 GLN A O 1
ATOM 535 N N . THR A 1 73 ? -7.228 0.289 11.470 1.00 91.75 73 THR A N 1
ATOM 536 C CA . THR A 1 73 ? -8.055 -0.223 12.563 1.00 91.75 73 THR A CA 1
ATOM 537 C C . THR A 1 73 ? -7.267 -1.177 13.465 1.00 91.75 73 THR A C 1
ATOM 539 O O . THR A 1 73 ? -6.507 -2.027 13.002 1.00 91.75 73 THR A O 1
ATOM 542 N N . GLN A 1 74 ? -7.470 -1.052 14.779 1.00 89.75 74 GLN A N 1
ATOM 543 C CA . GLN A 1 74 ? -6.876 -1.938 15.793 1.00 89.75 74 GLN A CA 1
ATOM 544 C C . GLN A 1 74 ? -7.779 -3.133 16.134 1.00 89.75 74 GLN A C 1
ATOM 546 O O . GLN A 1 74 ? -7.497 -3.887 17.069 1.00 89.75 74 GLN A O 1
ATOM 551 N N . LYS A 1 75 ? -8.893 -3.298 15.412 1.00 90.31 75 LYS A N 1
ATOM 552 C CA . LYS A 1 75 ? -9.823 -4.403 15.634 1.00 90.31 75 LYS A CA 1
ATOM 553 C C . LYS A 1 75 ? -9.165 -5.736 15.258 1.00 90.31 75 LYS A C 1
ATOM 555 O O . LYS A 1 75 ? -8.514 -5.832 14.214 1.00 90.31 75 LYS A O 1
ATOM 560 N N . PRO A 1 76 ? -9.332 -6.786 16.079 1.00 89.25 76 PRO A N 1
ATOM 561 C CA . PRO A 1 76 ? -8.860 -8.116 15.718 1.00 89.25 76 PRO A CA 1
ATOM 562 C C . PRO A 1 76 ? -9.597 -8.622 14.470 1.00 89.25 76 PRO A C 1
ATOM 564 O O . PRO A 1 76 ? -10.731 -8.237 14.215 1.00 89.25 76 PRO A O 1
ATOM 567 N N . GLY A 1 77 ? -8.950 -9.495 13.697 1.00 90.19 77 GLY A N 1
ATOM 568 C CA . GLY A 1 77 ? -9.554 -10.117 12.510 1.00 90.19 77 GLY A CA 1
ATOM 569 C C . GLY A 1 77 ? -9.399 -9.324 11.209 1.00 90.19 77 GLY A C 1
ATOM 570 O O . GLY A 1 77 ? -9.558 -9.905 10.137 1.00 90.19 77 GLY A O 1
ATOM 571 N N . TYR A 1 78 ? -9.002 -8.050 11.269 1.00 94.56 78 TYR A N 1
ATOM 572 C CA . TYR A 1 78 ? -8.782 -7.234 10.074 1.00 94.56 78 TYR A CA 1
ATOM 573 C C . TYR A 1 78 ? -7.426 -7.523 9.425 1.00 94.56 78 TYR A C 1
ATOM 575 O O . TYR A 1 78 ? -6.396 -7.605 10.102 1.00 94.56 78 TYR A O 1
ATOM 583 N N . LYS A 1 79 ? -7.412 -7.682 8.097 1.00 95.31 79 LYS A N 1
ATOM 584 C CA . LYS A 1 79 ? -6.191 -7.908 7.311 1.00 95.31 79 LYS A CA 1
ATOM 585 C C . LYS A 1 79 ? -6.198 -7.127 6.004 1.00 95.31 79 LYS A C 1
ATOM 587 O O . LYS A 1 79 ? -7.217 -7.042 5.320 1.00 95.31 79 LYS A O 1
ATOM 592 N N . CYS A 1 80 ? -5.019 -6.628 5.633 1.00 96.19 80 CYS A N 1
ATOM 593 C CA . CYS A 1 80 ? -4.772 -6.077 4.305 1.00 96.19 80 CYS A CA 1
ATOM 594 C C . CYS A 1 80 ? -5.008 -7.166 3.258 1.00 96.19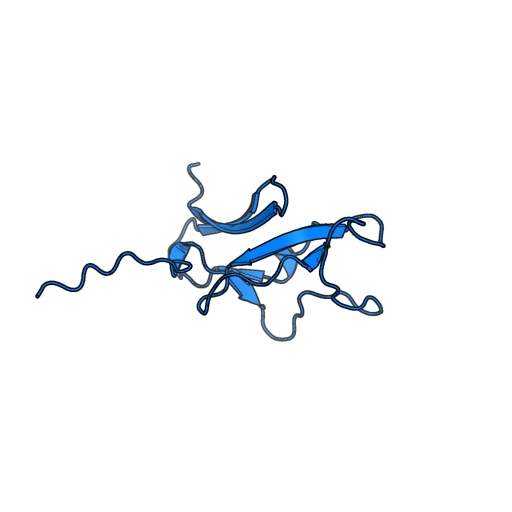 80 CYS A C 1
ATOM 596 O O . CYS A 1 80 ? -4.464 -8.268 3.370 1.00 96.19 80 CYS A O 1
ATOM 598 N N . THR A 1 81 ? -5.829 -6.854 2.262 1.00 95.81 81 THR A N 1
ATOM 599 C CA . THR A 1 81 ? -6.216 -7.778 1.199 1.00 95.81 81 THR A CA 1
ATOM 600 C C . THR A 1 81 ? -6.253 -7.038 -0.134 1.00 95.81 81 THR A C 1
ATOM 602 O O . THR A 1 81 ? -6.604 -5.857 -0.195 1.00 95.81 81 THR A O 1
ATOM 605 N N . LEU A 1 82 ? -5.873 -7.747 -1.198 1.00 95.12 82 LEU A N 1
ATOM 606 C CA . LEU A 1 82 ? -6.011 -7.290 -2.575 1.00 95.12 82 LEU A CA 1
ATOM 607 C C . LEU A 1 82 ? -7.356 -7.783 -3.108 1.00 95.12 82 LEU A C 1
ATOM 609 O O . LEU A 1 82 ? -7.686 -8.959 -2.968 1.00 95.12 82 LEU A O 1
ATOM 613 N N . PHE A 1 83 ? -8.109 -6.887 -3.729 1.00 93.81 83 PHE A N 1
ATOM 614 C CA . PHE A 1 83 ? -9.348 -7.195 -4.425 1.00 93.81 83 PHE A CA 1
ATOM 615 C C . PHE A 1 83 ? -9.162 -6.973 -5.913 1.00 93.81 83 PHE A C 1
ATOM 617 O O . PHE A 1 83 ? -8.743 -5.894 -6.345 1.00 93.81 83 PHE A O 1
ATOM 624 N N . ASP A 1 84 ? -9.525 -7.990 -6.683 1.00 85.31 84 ASP A N 1
ATOM 625 C CA . ASP A 1 84 ? -9.502 -7.915 -8.134 1.00 85.31 84 ASP A CA 1
ATOM 626 C C . ASP A 1 84 ? -10.535 -6.901 -8.651 1.00 85.31 84 ASP A C 1
ATOM 628 O O . ASP A 1 84 ? -11.649 -6.774 -8.135 1.00 85.31 84 ASP A O 1
ATOM 632 N N . GLY A 1 85 ? -10.144 -6.160 -9.686 1.00 85.00 85 GLY A N 1
ATOM 633 C CA . GLY A 1 85 ? -10.905 -5.074 -10.300 1.00 85.00 85 GLY A CA 1
ATOM 634 C C . GLY A 1 85 ? -10.032 -4.291 -11.283 1.00 85.00 85 GLY A C 1
ATOM 635 O O . GLY A 1 85 ? -8.847 -4.592 -11.434 1.00 85.00 85 GLY A O 1
ATOM 636 N N . PHE A 1 86 ? -10.595 -3.285 -11.961 1.00 79.88 86 PHE A N 1
ATOM 637 C CA . PHE A 1 86 ? -9.796 -2.337 -12.746 1.00 79.88 86 PHE A CA 1
ATOM 638 C C . PHE A 1 86 ? -10.242 -0.879 -12.504 1.00 79.88 86 PHE A C 1
ATOM 640 O O . PHE A 1 86 ? -11.275 -0.472 -13.044 1.00 79.88 86 PHE A O 1
ATOM 647 N N . PRO A 1 87 ? -9.479 -0.091 -11.718 1.00 85.38 87 PRO A N 1
ATOM 648 C CA . PRO A 1 87 ? -8.329 -0.535 -10.921 1.00 85.38 87 PRO A CA 1
ATOM 649 C C . PRO A 1 87 ? -8.758 -1.522 -9.824 1.00 85.38 87 PRO A C 1
ATOM 651 O O . PRO A 1 87 ? -9.900 -1.495 -9.359 1.00 85.38 87 PRO A O 1
ATOM 654 N N . GLY A 1 88 ? -7.857 -2.425 -9.438 1.00 93.19 88 GLY A N 1
ATOM 655 C CA . GLY A 1 88 ? -8.071 -3.262 -8.260 1.00 93.19 88 GLY A CA 1
ATOM 656 C C . GLY A 1 88 ? -7.960 -2.427 -6.984 1.00 93.19 88 GLY A C 1
ATOM 657 O O . GLY A 1 88 ? -7.672 -1.229 -7.033 1.00 93.19 88 GLY A O 1
ATOM 658 N N . GLN A 1 89 ? -8.199 -3.035 -5.827 1.00 95.81 89 GLN A N 1
ATOM 659 C CA . GLN A 1 89 ? -8.190 -2.314 -4.551 1.00 95.81 89 GLN A CA 1
ATOM 660 C C . GLN A 1 89 ? -7.298 -3.001 -3.525 1.00 95.81 89 GLN A C 1
ATOM 662 O O . GLN A 1 89 ? -7.319 -4.221 -3.387 1.00 95.81 89 GLN A O 1
ATOM 667 N N . VAL A 1 90 ? -6.561 -2.203 -2.756 1.00 96.94 90 VAL A N 1
ATOM 668 C CA . VAL A 1 90 ? -5.828 -2.643 -1.567 1.00 96.94 90 VAL A CA 1
ATOM 669 C C . VAL A 1 90 ? -6.471 -1.986 -0.361 1.00 96.94 90 VAL A C 1
ATOM 671 O O . VAL A 1 90 ? -6.399 -0.765 -0.200 1.00 96.94 90 VAL A O 1
ATOM 674 N N . LYS A 1 91 ? -7.110 -2.795 0.480 1.00 96.31 91 LYS A N 1
ATOM 675 C CA . LYS A 1 91 ? -7.830 -2.310 1.657 1.00 96.31 91 LYS A CA 1
ATOM 676 C C . LYS A 1 91 ? -7.826 -3.332 2.782 1.00 96.31 91 LYS A C 1
ATOM 678 O O . LYS A 1 91 ? -7.503 -4.504 2.576 1.00 96.31 91 LYS A O 1
ATOM 683 N N . CYS A 1 92 ? -8.195 -2.881 3.969 1.00 96.69 92 CYS A N 1
ATOM 684 C CA . CYS A 1 92 ? -8.460 -3.766 5.086 1.00 96.69 92 CYS A CA 1
ATOM 685 C C . CYS A 1 92 ? -9.870 -4.330 5.022 1.00 96.69 92 CYS A C 1
ATOM 687 O O . CYS A 1 92 ? -10.819 -3.653 4.634 1.00 96.69 92 CYS A O 1
ATOM 689 N N . ILE A 1 93 ? -9.982 -5.601 5.380 1.00 94.44 93 ILE A N 1
ATOM 690 C CA . ILE A 1 93 ? -11.253 -6.286 5.563 1.00 94.44 93 ILE A CA 1
ATOM 691 C C . ILE A 1 93 ? -11.192 -7.150 6.804 1.00 94.44 93 ILE A C 1
ATOM 693 O O . ILE A 1 93 ? -10.132 -7.678 7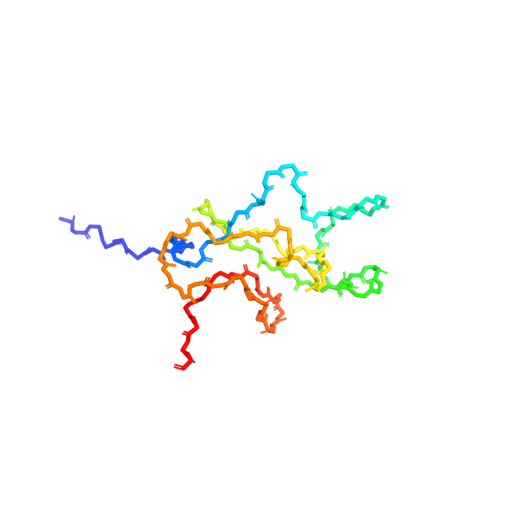.150 1.00 94.44 93 ILE A O 1
ATOM 697 N N . GLU A 1 94 ? -12.341 -7.315 7.437 1.00 93.56 94 GLU A N 1
ATOM 698 C CA . GLU A 1 94 ? -12.547 -8.359 8.425 1.00 93.56 94 GLU A CA 1
ATOM 699 C C . GLU A 1 94 ? -12.470 -9.718 7.726 1.00 93.56 94 GLU A C 1
ATOM 701 O O . GLU A 1 94 ? -13.064 -9.914 6.664 1.00 93.56 94 GLU A O 1
ATOM 706 N N . ARG A 1 95 ? -11.690 -10.649 8.276 1.00 79.50 95 ARG A N 1
ATOM 707 C CA . ARG A 1 95 ? -11.751 -12.040 7.837 1.00 79.50 95 ARG A CA 1
ATOM 708 C C . ARG A 1 95 ? -12.935 -12.726 8.499 1.00 79.50 95 ARG A C 1
ATOM 710 O O . ARG A 1 95 ? -12.898 -12.970 9.701 1.00 79.50 95 ARG A O 1
ATOM 717 N N . ASP A 1 96 ? -13.925 -13.072 7.687 1.00 64.19 96 ASP A N 1
ATOM 718 C CA . ASP A 1 96 ? -14.929 -14.080 8.016 1.00 64.19 96 ASP A CA 1
ATOM 719 C C . ASP A 1 96 ? -14.262 -15.470 7.904 1.00 64.19 96 ASP A C 1
ATOM 721 O O . ASP A 1 96 ? -14.290 -16.084 6.837 1.00 64.19 96 ASP A O 1
ATOM 725 N N . ASP A 1 97 ? -13.559 -15.927 8.945 1.00 55.97 97 ASP A N 1
ATOM 726 C CA . ASP A 1 97 ? -13.142 -17.341 9.075 1.00 55.97 97 ASP A CA 1
ATOM 727 C C . ASP A 1 97 ? -14.297 -18.195 9.640 1.00 55.97 97 ASP A C 1
ATOM 729 O O . ASP A 1 97 ? -14.943 -17.752 10.622 1.00 55.97 97 ASP A O 1
#

Secondary structure (DSSP, 8-state):
--------S--TTT-EEEPTT--SSPTT----B-BTTB-SSTTEEEEEEEETTEEPPPEEEETTGGGTEEESS--TTEEEEEE-SSSEEEEEEE---

Organism: Cystobacter fuscus (st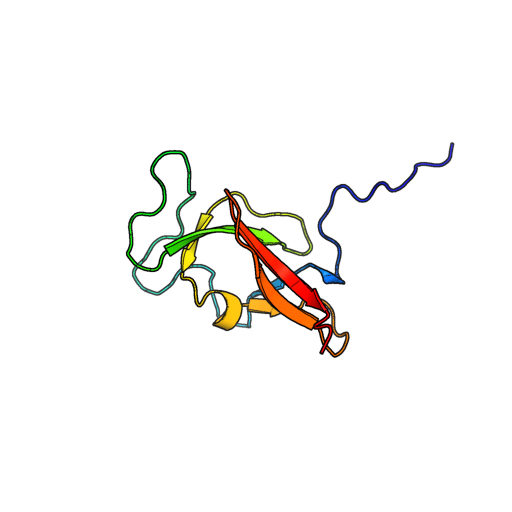rain ATCC 25194 / DSM 2262 / NBRC 100088 / M29) (NCBI:txid1242864)

=== Feature glossary ===
The record interleaves many kinds of information about one protein. Here is each kind framed as the question it answers.

Q: What known structures does this most resemble?
A: Structural nearest neighbors (via Foldseek easy-search vs the PDB). Reported per hit: target PDB id, E-value, and alignment TM-score. A TM-score above ~0.5 is the conventional threshold for 'same fold'.

Q: Where is each backbone atom in 3D?
A: The mmCIF table is the protein's shape written out atom by atom. For each backbone N, Cα, C, and carbonyl O, it records an (x, y, z) coordinate triple in Å plus the residue type, chain letter, and residue number.

Q: What are the backbone torsion angles?
A: The φ/ψ torsion pair specifies the backbone conformation at each residue. φ rotates about the N–Cα bond, ψ about the Cα–C bond. Steric clashes forbid most of the (φ, ψ) plane — the allowed regions (α-helix basin, β-sheet basin, left-handed helix) are the Ramachandran-allowed regions.

Q: Which residues are buried vs exposed?
A: Solvent-accessible surface area (SASA) is the area in Å² traced out by the centre of a 1.4 Å probe sphere (a water molecule) rolled over the protein's van der Waals surface (Shrake–Rupley / Lee–Richards construction). Buried residues have near-zero SASA; fully exposed residues can exceed 200 Å². The total SASA scales roughly with the number of surface residues.

Q: How confident is the AlphaFold model at each residue?
A: pLDDT is the predicted lDDT-Cα score: AlphaFold's confidence that the local environment of each residue (all inter-atomic distances within 15 Å) is correctly placed. It is a per-residue number between 0 and 100, with higher meaning more reliable.

Q: What does the local fold look like, residue by residue?
A: 3Di is Foldseek's structural alphabet. Each residue is assigned one of twenty discrete states based on how its Cα sits relative to its spatial (not sequential) neighbors. Aligning 3Di strings finds structural homologs roughly as well as full 3D superposition, but orders of magnitude faster.

Q: How big and how compact is the whole molecule?
A: Radius of gyration (Rg) is the root-mean-square distance of Cα atoms from their centroid — a single number for overall size and compactness. A globular domain of N residues has Rg ≈ 2.2·N^0.38 Å; an extended or disordered chain has a much larger Rg. The Cα contact count is the number of residue pairs whose Cα atoms are within 8 Å and are more than four positions apart in sequence — a standard proxy for tertiary packing density. The bounding box is the smallest axis-aligned box enclosing all Cα atoms.

Q: Which residues are in helices, strands, or loops?
A: DSSP 8-state secondary structure assigns each residue one of H (α-helix), G (3₁₀-helix), I (π-helix), E (extended β-strand), B (isolated β-bridge), T (hydrogen-bonded turn), S (bend), or '-' (coil). The assignment is computed from backbone hydrogen-bond geometry via the Kabsch–Sander algorithm.

Q: How mobile is each atom in the crystal?
A: Crystallographic B-factors measure how much each atom's electron density is smeared out, in Å². They rise in mobile loops and surface residues and fall in the buried interior. In AlphaFold models this column is repurposed to hold pLDDT instead.

Q: What if only a Cα trace is available?
A: P-SEA three-state annotation labels each residue as helix, strand, or coil based purely on the geometry of the Cα trace. It serves as a fallback when the full backbone (and thus DSSP) is unavailable.

Q: What family and function is it annotated with?
A: Database cross-references. InterPro integrates a dozen domain/family signature databases into unified entries with residue-range hits. GO terms attach function/process/location labels with evidence codes. CATH codes position the fold in a four-level structural taxonomy. Organism is the NCBI-taxonomy species name.

Q: Are the domains correctly placed relative to each other?
A: Predicted Aligned Error (PAE) is an AlphaFold confidence matrix: entry (i, j) is the expected error in the position of residue j, in ångströms, when the prediction is superimposed on the true structure at residue i. Low PAE within a block of residues means that block is internally rigid and well-predicted; high PAE between two blocks means their relative placement is uncertain even if each block individually is confident.

Q: What do the diagnostic plots show?
A: Three diagnostic plots accompany the record. The Cα contact map visualizes the tertiary structure as a 2D adjacency matrix (8 Å cutoff, sequence-local contacts suppressed). The Ramachandran plot shows the distribution of backbone (φ, ψ) torsions, with points in the α and β basins reflecting secondary structure content. The PAE plot shows AlphaFold's inter-residue confidence as a color matrix.

Q: What is the amino-acid chain?
A: Primary structure: the covalent order of the twenty standard amino acids along the backbone. Two proteins with the same sequence will (almost always) fold to the same structure; two with 30% identity often share a fold but not the details.

Q: What do the rendered images show?
A: The six renders are orthographic views along the three Cartesian axes in both directions. Representation (cartoon, sticks, or surface) and color scheme (sequence-rainbow or by-chain) vary across proteins so the training set covers all the common visualization conventions.